Protein AF-A0A938EB64-F1 (afdb_monomer_lite)

pLDDT: mean 77.25, std 20.4, range [35.59, 96.69]

Secondary structure (DSSP, 8-state):
----------SSSSSSSSSTTSSSSS----PPBPP----S--S-EEEEEEE-TTS-EEEEEE-TTS-EEEEEEES-SSBPPP-SSSPPP--EEETBTTHHHHSS-GGGGPPP-PEEP-SSPPTTEEEEEE-TTS-EEEEE-

Radius of gyration: 26.23 Å; chains: 1; bounding box: 91×37×58 Å

Structure (mmCIF, N/CA/C/O backbone):
data_AF-A0A938EB64-F1
#
_entry.id   AF-A0A938EB64-F1
#
loop_
_atom_site.group_PDB
_atom_site.id
_atom_site.type_symbol
_atom_site.label_atom_id
_atom_site.label_alt_id
_atom_site.label_comp_id
_atom_site.label_asym_id
_atom_site.label_entity_id
_atom_site.label_seq_id
_atom_site.pdbx_PDB_ins_code
_atom_site.Cartn_x
_atom_site.Cartn_y
_atom_site.Cartn_z
_atom_site.occupancy
_atom_site.B_iso_or_equiv
_atom_site.auth_seq_id
_atom_site.auth_comp_id
_atom_site.auth_asym_id
_atom_site.auth_atom_id
_atom_site.pdbx_PDB_model_num
ATOM 1 N N . MET A 1 1 ? 79.131 -15.385 -37.134 1.00 37.12 1 MET A N 1
ATOM 2 C CA . MET A 1 1 ? 78.421 -14.096 -36.976 1.00 37.12 1 MET A CA 1
ATOM 3 C C . MET A 1 1 ? 76.930 -14.340 -37.142 1.00 37.12 1 MET A C 1
ATOM 5 O O . MET A 1 1 ? 76.511 -14.892 -38.148 1.00 37.12 1 MET A O 1
ATOM 9 N N . THR A 1 2 ? 76.170 -14.020 -36.103 1.00 35.59 2 THR A N 1
ATOM 10 C CA . THR A 1 2 ? 74.757 -14.353 -35.875 1.00 35.59 2 THR A CA 1
ATOM 11 C C . THR A 1 2 ? 73.832 -13.321 -36.530 1.00 35.59 2 THR A C 1
ATOM 13 O O . THR A 1 2 ? 74.069 -12.125 -36.375 1.00 35.59 2 THR A O 1
ATOM 16 N N . ARG A 1 3 ? 72.742 -13.742 -37.187 1.00 36.72 3 ARG A N 1
ATOM 17 C CA . ARG A 1 3 ? 71.543 -12.903 -37.381 1.00 36.72 3 ARG A CA 1
ATOM 18 C C . ARG A 1 3 ? 70.286 -13.735 -37.130 1.00 36.72 3 ARG A C 1
ATOM 20 O O . ARG A 1 3 ? 70.007 -14.689 -37.845 1.00 36.72 3 ARG A O 1
ATOM 27 N N . ILE A 1 4 ? 69.566 -13.355 -36.081 1.00 41.28 4 ILE A N 1
ATOM 28 C CA . ILE A 1 4 ? 68.239 -13.841 -35.697 1.00 41.28 4 ILE A CA 1
ATOM 29 C C . ILE A 1 4 ? 67.207 -12.984 -36.447 1.00 41.28 4 ILE A C 1
ATOM 31 O O . ILE A 1 4 ? 67.310 -11.759 -36.429 1.00 41.28 4 ILE A O 1
ATOM 35 N N . VAL A 1 5 ? 66.221 -13.611 -37.094 1.00 51.53 5 VAL A N 1
ATOM 36 C CA . VAL A 1 5 ? 65.044 -12.948 -37.691 1.00 51.53 5 VAL A CA 1
ATOM 37 C C . VAL A 1 5 ? 63.814 -13.295 -36.836 1.00 51.53 5 VAL A C 1
ATOM 39 O O . VAL A 1 5 ? 63.612 -14.482 -36.572 1.00 51.53 5 VAL A O 1
ATOM 42 N N . PRO A 1 6 ? 62.976 -12.334 -36.395 1.00 42.78 6 PRO A N 1
ATOM 43 C CA . PRO A 1 6 ? 61.771 -12.635 -35.626 1.00 42.78 6 PRO A CA 1
ATOM 44 C C . PRO A 1 6 ? 60.583 -12.973 -36.547 1.00 42.78 6 PRO A C 1
ATOM 46 O O . PRO A 1 6 ? 60.306 -12.276 -37.521 1.00 42.78 6 PRO A O 1
ATOM 49 N N . GLN A 1 7 ? 59.864 -14.050 -36.224 1.00 51.00 7 GLN A N 1
ATOM 50 C CA . GLN A 1 7 ? 58.642 -14.498 -36.902 1.00 51.00 7 GLN A CA 1
ATOM 51 C C . GLN A 1 7 ? 57.411 -13.806 -36.292 1.00 51.00 7 GLN A C 1
ATOM 53 O O . GLN A 1 7 ? 57.043 -14.068 -35.147 1.00 51.00 7 GLN A O 1
ATOM 58 N N . GLY A 1 8 ? 56.771 -12.923 -37.062 1.00 43.16 8 GLY A N 1
ATOM 59 C CA . GLY A 1 8 ? 55.549 -12.211 -36.689 1.00 43.16 8 GLY A CA 1
ATOM 60 C C . GLY A 1 8 ? 54.252 -12.961 -37.026 1.00 43.16 8 GLY A C 1
ATOM 61 O O . GLY A 1 8 ? 54.030 -13.385 -38.158 1.00 43.16 8 GLY A O 1
ATOM 62 N N . ALA A 1 9 ? 53.382 -13.056 -36.017 1.00 53.44 9 ALA A N 1
ATOM 63 C CA . ALA A 1 9 ? 51.923 -12.897 -36.075 1.00 53.44 9 ALA A CA 1
ATOM 64 C C . ALA A 1 9 ? 51.136 -13.585 -37.211 1.00 53.44 9 ALA A C 1
ATOM 66 O O . ALA A 1 9 ? 50.724 -12.928 -38.163 1.00 53.44 9 ALA A O 1
ATOM 67 N N . ARG A 1 10 ? 50.787 -14.876 -37.063 1.00 52.12 10 ARG A N 1
ATOM 68 C CA . ARG A 1 10 ? 49.726 -15.520 -37.879 1.00 52.12 10 ARG A CA 1
ATOM 69 C C . ARG A 1 10 ? 48.925 -16.606 -37.150 1.00 52.12 10 ARG A C 1
ATOM 71 O O . ARG A 1 10 ? 48.677 -17.660 -37.722 1.00 52.12 10 ARG A O 1
ATOM 78 N N . ARG A 1 11 ? 48.513 -16.412 -35.892 1.00 52.44 11 ARG A N 1
ATOM 79 C CA . ARG A 1 11 ? 47.624 -17.377 -35.204 1.00 52.44 11 ARG A CA 1
ATOM 80 C C . ARG A 1 11 ? 46.706 -16.707 -34.176 1.00 52.44 11 ARG A C 1
ATOM 82 O O . ARG A 1 11 ? 46.920 -16.883 -32.992 1.00 52.44 11 ARG A O 1
ATOM 89 N N . CYS A 1 12 ? 45.694 -15.950 -34.611 1.00 50.62 12 CYS A N 1
ATOM 90 C CA . CYS A 1 12 ? 44.602 -15.535 -33.703 1.00 50.62 12 CYS A CA 1
ATOM 91 C C . CYS A 1 12 ? 43.220 -15.324 -34.352 1.00 50.62 12 CYS A C 1
ATOM 93 O O . CYS A 1 12 ? 42.278 -14.992 -33.649 1.00 50.62 12 CYS A O 1
ATOM 95 N N . VAL A 1 13 ? 43.042 -15.519 -35.665 1.00 51.72 13 VAL A N 1
ATOM 96 C CA . VAL A 1 13 ? 41.806 -15.051 -36.341 1.00 51.72 13 VAL A CA 1
ATOM 97 C C . VAL A 1 13 ? 40.755 -16.152 -36.561 1.00 51.72 13 VAL A C 1
ATOM 99 O O . VAL A 1 13 ? 39.624 -15.866 -36.932 1.00 51.72 13 VAL A O 1
ATOM 102 N N . ARG A 1 14 ? 41.068 -17.430 -36.311 1.00 49.59 14 ARG A N 1
ATOM 103 C CA . ARG A 1 14 ? 40.213 -18.544 -36.778 1.00 49.59 14 ARG A CA 1
ATOM 104 C C . ARG A 1 14 ? 39.354 -19.225 -35.703 1.00 49.59 14 ARG A C 1
ATOM 106 O O . ARG A 1 14 ? 38.541 -20.069 -36.049 1.00 49.59 14 ARG A O 1
ATOM 113 N N . GLY A 1 15 ? 39.508 -18.850 -34.430 1.00 39.12 15 GLY A N 1
ATOM 114 C CA . GLY A 1 15 ? 38.747 -19.420 -33.303 1.00 39.12 15 GLY A CA 1
ATOM 115 C C . GLY A 1 15 ? 37.579 -18.563 -32.798 1.00 39.12 15 GLY A C 1
ATOM 116 O O . GLY A 1 15 ? 36.880 -18.978 -31.884 1.00 39.12 15 GLY A O 1
ATOM 117 N N . MET A 1 16 ? 37.364 -17.371 -33.364 1.00 48.38 16 MET A N 1
ATOM 118 C CA . MET A 1 16 ? 36.506 -16.330 -32.772 1.00 48.38 16 MET A CA 1
ATOM 119 C C . MET A 1 16 ? 35.167 -16.122 -33.502 1.00 48.38 16 MET A C 1
ATOM 121 O O . MET A 1 16 ? 34.490 -15.130 -33.267 1.00 48.38 16 MET A O 1
ATOM 125 N N . VAL A 1 17 ? 34.772 -17.021 -34.409 1.00 49.41 17 VAL A N 1
ATOM 126 C CA . VAL A 1 17 ? 33.541 -16.832 -35.209 1.00 49.41 17 VAL A CA 1
ATOM 127 C C . VAL A 1 17 ? 32.399 -17.753 -34.765 1.00 49.41 17 VAL A C 1
ATOM 129 O O . VAL A 1 17 ? 31.238 -17.382 -34.888 1.00 49.41 17 VAL A O 1
ATOM 132 N N . THR A 1 18 ? 32.679 -18.909 -34.160 1.00 44.06 18 THR A N 1
ATOM 133 C CA . THR A 1 18 ? 31.629 -19.914 -33.899 1.00 44.06 18 THR A CA 1
ATOM 134 C C . THR A 1 18 ? 30.920 -19.782 -32.546 1.00 44.06 18 THR A C 1
ATOM 136 O O . THR A 1 18 ? 29.843 -20.340 -32.377 1.00 44.06 18 THR A O 1
ATOM 139 N N . VAL A 1 19 ? 31.459 -19.025 -31.584 1.00 49.47 19 VAL A N 1
ATOM 140 C CA . VAL A 1 19 ? 30.835 -18.860 -30.248 1.00 49.47 19 VAL A CA 1
ATOM 141 C C . VAL A 1 19 ? 29.806 -17.714 -30.218 1.00 49.47 19 VAL A C 1
ATOM 143 O O . VAL A 1 19 ? 28.967 -17.648 -29.325 1.00 49.47 19 VAL A O 1
ATOM 146 N N . ALA A 1 20 ? 29.799 -16.834 -31.224 1.00 46.41 20 ALA A N 1
ATOM 147 C CA . ALA A 1 20 ? 28.982 -15.619 -31.215 1.00 46.41 20 ALA A CA 1
ATOM 148 C C . ALA A 1 20 ? 27.497 -15.823 -31.592 1.00 46.41 20 ALA A C 1
ATOM 150 O O . ALA A 1 20 ? 26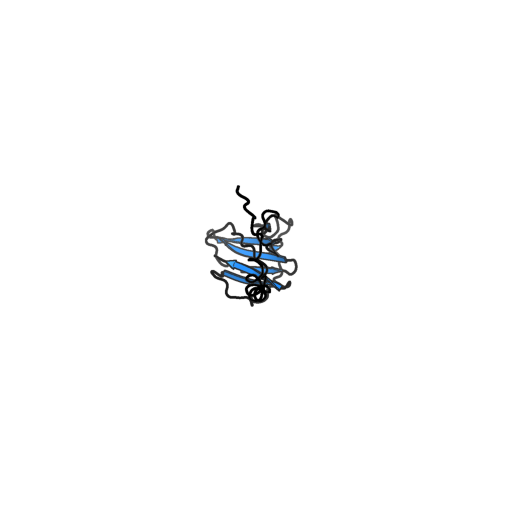.683 -14.945 -31.323 1.00 46.41 20 ALA A O 1
ATOM 151 N N . MET A 1 21 ? 27.110 -16.957 -32.189 1.00 42.00 21 MET A N 1
ATOM 152 C CA . MET A 1 21 ? 25.736 -17.143 -32.695 1.00 42.00 21 MET A CA 1
ATOM 153 C C . MET A 1 21 ? 24.727 -17.686 -31.673 1.00 42.00 21 MET A C 1
ATOM 155 O O . MET A 1 21 ? 23.528 -17.590 -31.915 1.00 42.00 21 MET A O 1
ATOM 159 N N . MET A 1 22 ? 25.159 -18.210 -30.522 1.00 42.44 22 MET A N 1
ATOM 160 C CA . MET A 1 22 ? 24.244 -18.863 -29.567 1.00 42.44 22 MET A CA 1
ATOM 161 C C . MET A 1 22 ? 23.795 -17.965 -28.399 1.00 42.44 22 MET A C 1
ATOM 163 O O . MET A 1 22 ? 23.089 -18.423 -27.507 1.00 42.44 22 MET A O 1
ATOM 167 N N . ALA A 1 23 ? 24.168 -16.681 -28.400 1.00 48.31 23 ALA A N 1
ATOM 168 C CA . ALA A 1 23 ? 23.891 -15.755 -27.295 1.00 48.31 23 ALA A CA 1
ATOM 169 C C . ALA A 1 23 ? 22.700 -14.797 -27.527 1.00 48.31 23 ALA A C 1
ATOM 171 O O . ALA A 1 23 ? 22.374 -14.008 -26.645 1.00 48.31 23 ALA A O 1
ATOM 172 N N . VAL A 1 24 ? 22.031 -14.837 -28.687 1.00 50.88 24 VAL A N 1
ATOM 173 C CA . VAL A 1 24 ? 21.076 -13.776 -29.088 1.00 50.88 24 VAL A CA 1
ATOM 174 C C . VAL A 1 24 ? 19.615 -14.050 -28.673 1.00 50.88 24 VAL A C 1
ATOM 176 O O . VAL A 1 24 ? 18.785 -13.149 -28.727 1.00 50.88 24 VAL A O 1
ATOM 179 N N . ALA A 1 25 ? 19.264 -15.245 -28.189 1.00 48.41 25 ALA A N 1
ATOM 180 C CA . ALA A 1 25 ? 17.849 -15.624 -28.029 1.00 48.41 25 ALA A CA 1
ATOM 181 C C . ALA A 1 25 ? 17.206 -15.376 -26.641 1.00 48.41 25 ALA A C 1
ATOM 183 O O . ALA A 1 25 ? 16.009 -15.601 -26.497 1.00 48.41 25 ALA A O 1
ATOM 184 N N . PHE A 1 26 ? 17.934 -14.902 -25.620 1.00 49.62 26 PHE A N 1
ATOM 185 C CA . PHE A 1 26 ? 17.416 -14.842 -24.231 1.00 49.62 26 PHE A CA 1
ATOM 186 C C . PHE A 1 26 ? 17.065 -13.437 -23.693 1.00 49.62 26 PHE A C 1
ATOM 188 O O . PHE A 1 26 ? 16.783 -13.282 -22.507 1.00 49.62 26 PHE A O 1
ATOM 195 N N . GLY A 1 27 ? 17.070 -12.395 -24.529 1.00 47.09 27 GLY A N 1
ATOM 196 C CA . GLY A 1 27 ? 17.059 -11.002 -24.052 1.00 47.09 27 GLY A CA 1
ATOM 197 C C . GLY A 1 27 ? 15.703 -10.320 -23.809 1.00 47.09 27 GLY A C 1
ATOM 198 O O . GLY A 1 27 ? 15.702 -9.174 -23.368 1.00 47.09 27 GLY A O 1
ATOM 199 N N . ALA A 1 28 ? 14.556 -10.940 -24.101 1.00 49.34 28 ALA A N 1
ATOM 200 C CA . ALA A 1 28 ? 13.307 -10.184 -24.285 1.00 49.34 28 ALA A CA 1
ATOM 201 C C . ALA A 1 28 ? 12.187 -10.476 -23.271 1.00 49.34 28 ALA A C 1
ATOM 203 O O . ALA A 1 28 ? 11.028 -10.534 -23.655 1.00 49.34 28 ALA A O 1
ATOM 204 N N . PHE A 1 29 ? 12.494 -10.599 -21.978 1.00 44.44 29 PHE A N 1
ATOM 205 C CA . PHE A 1 29 ? 11.488 -10.408 -20.919 1.00 44.44 29 PHE A CA 1
ATOM 206 C C . PHE A 1 29 ? 12.109 -9.680 -19.723 1.00 44.44 29 PHE A C 1
ATOM 208 O O . PHE A 1 29 ? 12.291 -10.239 -18.644 1.00 44.44 29 PHE A O 1
ATOM 215 N N . ALA A 1 30 ? 12.445 -8.402 -19.912 1.00 48.56 30 ALA A N 1
ATOM 216 C CA . ALA A 1 30 ? 12.707 -7.495 -18.799 1.00 48.56 30 ALA A CA 1
ATOM 217 C C . ALA A 1 30 ? 11.382 -7.222 -18.065 1.00 48.56 30 ALA A C 1
ATOM 219 O O . ALA A 1 30 ? 10.689 -6.241 -18.336 1.00 48.56 30 ALA A O 1
ATOM 220 N N . GLY A 1 31 ? 10.993 -8.126 -17.162 1.00 52.66 31 GLY A N 1
ATOM 221 C CA . GLY A 1 31 ? 9.938 -7.847 -16.196 1.00 52.66 31 GLY A CA 1
ATOM 222 C C . GLY A 1 31 ? 10.313 -6.585 -15.424 1.00 52.66 31 GLY A C 1
ATOM 223 O O . GLY A 1 31 ? 11.446 -6.461 -14.956 1.00 52.66 31 GLY A O 1
ATOM 224 N N . LYS A 1 32 ? 9.393 -5.617 -15.327 1.00 46.41 32 LYS A N 1
ATOM 225 C CA . LYS A 1 32 ? 9.610 -4.428 -14.498 1.00 46.41 32 LYS A CA 1
ATOM 226 C C . LYS A 1 32 ? 9.952 -4.908 -13.089 1.00 46.41 32 LYS A C 1
ATOM 228 O O . LYS A 1 32 ? 9.132 -5.585 -12.471 1.00 46.41 32 LYS A O 1
ATOM 233 N N . ALA A 1 33 ? 11.155 -4.606 -12.601 1.00 48.88 33 ALA A N 1
ATOM 234 C CA . ALA A 1 33 ? 11.514 -4.956 -11.238 1.00 48.88 33 ALA A CA 1
ATOM 235 C C . ALA A 1 33 ? 10.506 -4.273 -10.298 1.00 48.88 33 ALA A C 1
ATOM 237 O O . ALA A 1 33 ? 10.201 -3.085 -10.442 1.00 48.88 33 ALA A O 1
ATOM 238 N N . ALA A 1 34 ? 9.927 -5.047 -9.385 1.00 56.62 34 ALA A N 1
ATOM 239 C CA . ALA A 1 34 ? 9.123 -4.526 -8.292 1.00 56.62 34 ALA A CA 1
ATOM 240 C C . ALA A 1 34 ? 10.075 -4.142 -7.154 1.00 56.62 34 ALA A C 1
ATOM 242 O O . ALA A 1 34 ? 11.049 -4.847 -6.888 1.00 56.62 34 ALA A O 1
ATOM 243 N N . THR A 1 35 ? 9.835 -3.006 -6.504 1.00 59.53 35 THR A N 1
ATOM 244 C CA . THR A 1 35 ? 10.573 -2.639 -5.292 1.00 59.53 35 THR A CA 1
ATOM 245 C C . THR A 1 35 ? 9.782 -3.184 -4.112 1.00 59.53 35 THR A C 1
ATOM 247 O O . THR A 1 35 ? 8.565 -3.029 -4.073 1.00 59.53 35 THR A O 1
ATOM 250 N N . SER A 1 36 ? 10.454 -3.853 -3.181 1.00 63.00 36 SER A N 1
ATOM 251 C CA . SER A 1 36 ? 9.845 -4.351 -1.947 1.00 63.00 36 SER A CA 1
ATOM 252 C C . SER A 1 36 ? 10.318 -3.467 -0.800 1.00 63.00 36 SER A C 1
ATOM 254 O O . SER A 1 36 ? 11.521 -3.282 -0.617 1.00 63.00 36 SER A O 1
ATOM 256 N N . GLN A 1 37 ? 9.385 -2.903 -0.032 1.00 72.31 37 GLN A N 1
ATOM 257 C CA . GLN A 1 37 ? 9.698 -2.087 1.141 1.00 72.31 37 GLN A CA 1
ATOM 258 C C . GLN A 1 37 ? 8.895 -2.592 2.342 1.00 72.31 37 GLN A C 1
ATOM 260 O O . GLN A 1 37 ? 7.675 -2.728 2.226 1.00 72.31 37 GLN A O 1
ATOM 265 N N . PRO A 1 38 ? 9.542 -2.850 3.492 1.00 75.50 38 PRO A N 1
ATOM 266 C CA . PRO A 1 38 ? 8.839 -3.325 4.672 1.00 75.50 38 PRO A CA 1
ATOM 267 C C . PRO A 1 38 ? 7.908 -2.242 5.227 1.00 75.50 38 PRO A C 1
ATOM 269 O O . PRO A 1 38 ? 8.265 -1.061 5.302 1.00 75.50 38 PRO A O 1
ATOM 272 N N . LEU A 1 39 ? 6.718 -2.659 5.661 1.00 76.38 39 LEU A N 1
ATOM 273 C CA . LEU A 1 39 ? 5.854 -1.842 6.508 1.00 76.38 39 LEU A CA 1
ATOM 274 C C . LEU A 1 39 ? 6.323 -1.986 7.959 1.00 76.38 39 LEU A C 1
ATOM 276 O O . LEU A 1 39 ? 6.616 -3.083 8.419 1.00 76.38 39 LEU A O 1
ATOM 280 N N . GLY A 1 40 ? 6.404 -0.879 8.700 1.00 76.00 40 GLY A N 1
ATOM 281 C CA . GLY A 1 40 ? 7.036 -0.848 10.028 1.00 76.00 40 GLY A CA 1
ATOM 282 C C . GLY A 1 40 ? 6.271 -1.555 11.158 1.00 76.00 40 GLY A C 1
ATOM 283 O O . GLY A 1 40 ? 6.649 -1.418 12.318 1.00 76.00 40 GLY A O 1
ATOM 284 N N . ASN A 1 41 ? 5.175 -2.260 10.868 1.00 76.12 41 ASN A N 1
ATOM 285 C CA . ASN A 1 41 ? 4.399 -3.009 11.854 1.00 76.12 41 AS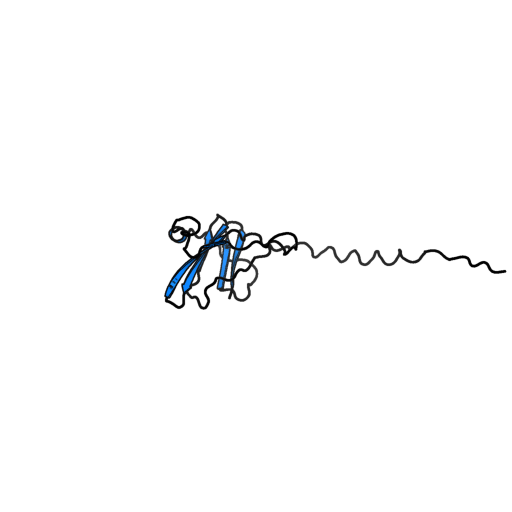N A CA 1
ATOM 286 C C . ASN A 1 41 ? 4.470 -4.507 11.542 1.00 76.12 41 ASN A C 1
ATOM 288 O O . ASN A 1 41 ? 4.119 -4.918 10.441 1.00 76.12 41 ASN A O 1
ATOM 292 N N . LEU A 1 42 ? 4.877 -5.292 12.537 1.00 74.06 42 LEU A N 1
ATOM 293 C C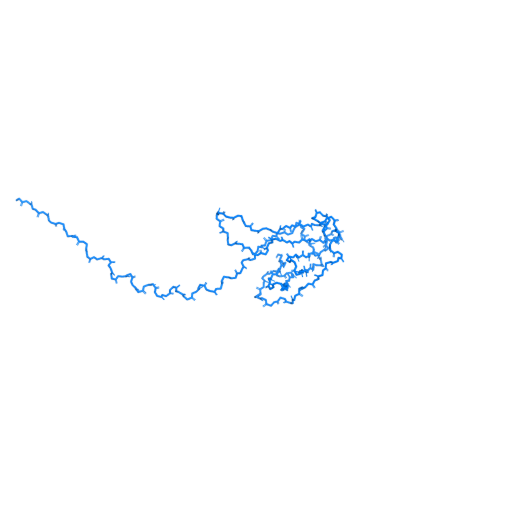A . LEU A 1 42 ? 4.892 -6.755 12.498 1.00 74.06 42 LEU A CA 1
ATOM 294 C C . LEU A 1 42 ? 3.588 -7.317 13.095 1.00 74.06 42 LEU A C 1
ATOM 296 O O . LEU A 1 42 ? 2.876 -6.597 13.802 1.00 74.06 42 LEU A O 1
ATOM 300 N N . ASP A 1 43 ? 3.283 -8.585 12.808 1.00 77.81 43 ASP A N 1
ATOM 301 C CA . ASP A 1 43 ? 2.143 -9.342 13.360 1.00 77.81 43 ASP A CA 1
ATOM 302 C C . ASP A 1 43 ? 0.772 -8.666 13.186 1.00 77.81 43 ASP A C 1
ATOM 304 O O . ASP A 1 43 ? -0.000 -8.481 14.134 1.00 77.81 43 ASP A O 1
ATOM 308 N N . VAL A 1 44 ? 0.464 -8.267 11.954 1.00 87.56 44 VAL A N 1
ATOM 309 C CA . VAL A 1 44 ? -0.787 -7.584 11.602 1.00 87.56 44 VAL A CA 1
ATOM 310 C C . VAL A 1 44 ? -1.843 -8.560 11.074 1.00 87.56 44 VAL A C 1
ATOM 312 O O . VAL A 1 44 ? -1.520 -9.625 10.554 1.00 87.56 44 VAL A O 1
ATOM 315 N N . ARG A 1 45 ? -3.124 -8.199 11.204 1.00 91.00 45 ARG A N 1
ATOM 316 C CA . ARG A 1 45 ? -4.279 -8.994 10.743 1.00 91.00 45 ARG A CA 1
ATOM 317 C C . ARG A 1 45 ? -5.193 -8.175 9.832 1.00 91.00 45 ARG A C 1
ATOM 319 O O . ARG A 1 45 ? -5.011 -6.965 9.702 1.00 91.00 45 ARG A O 1
ATOM 326 N N . ASP A 1 46 ? -6.170 -8.831 9.206 1.00 92.56 46 ASP A N 1
ATOM 327 C CA . ASP A 1 46 ? -7.183 -8.207 8.338 1.00 92.56 46 ASP A CA 1
ATOM 328 C C . ASP A 1 46 ? -6.567 -7.311 7.251 1.00 92.56 46 ASP A C 1
ATOM 330 O O . ASP A 1 46 ? -7.009 -6.177 7.019 1.00 92.56 46 ASP A O 1
ATOM 334 N N . VAL A 1 47 ? -5.471 -7.791 6.659 1.00 94.38 47 VAL A N 1
ATOM 335 C CA . VAL A 1 47 ? -4.688 -7.043 5.678 1.00 94.38 47 VAL A CA 1
ATOM 336 C C . VAL A 1 47 ? -5.470 -6.957 4.373 1.00 94.38 47 VAL A C 1
ATOM 338 O O . VAL A 1 47 ? -5.897 -7.970 3.827 1.00 94.38 47 VAL A O 1
ATOM 341 N N . THR A 1 48 ? -5.634 -5.745 3.853 1.00 95.38 48 THR A N 1
ATOM 342 C CA . THR A 1 48 ? -6.269 -5.494 2.558 1.00 95.38 48 THR A CA 1
ATOM 343 C C . THR A 1 48 ? -5.406 -4.569 1.718 1.00 95.38 48 THR A C 1
ATOM 345 O O . THR A 1 48 ? -4.837 -3.607 2.240 1.00 95.38 48 THR A O 1
ATOM 348 N N . L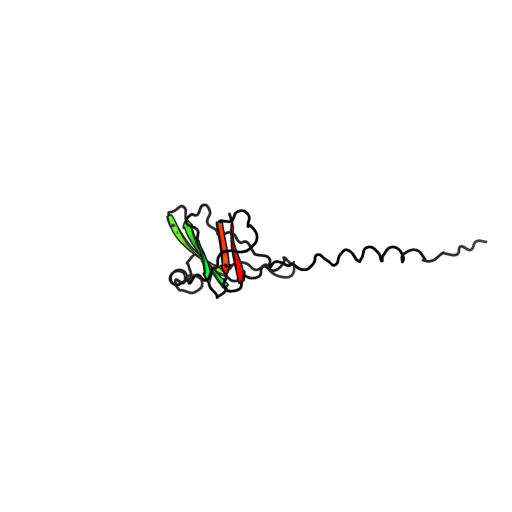EU A 1 49 ? -5.368 -4.831 0.413 1.00 96.19 49 LEU A N 1
ATOM 349 C CA . LEU A 1 49 ? -4.694 -4.009 -0.586 1.00 96.19 49 LEU A CA 1
ATOM 350 C C . LEU A 1 49 ? -5.731 -3.447 -1.562 1.00 96.19 49 LEU A C 1
ATOM 352 O O . LEU A 1 49 ? -6.495 -4.201 -2.162 1.00 96.19 49 LEU A O 1
ATOM 356 N N . ALA A 1 50 ? -5.732 -2.129 -1.728 1.00 96.56 50 ALA A N 1
ATOM 357 C CA . ALA A 1 50 ? -6.479 -1.435 -2.768 1.00 96.56 50 ALA A CA 1
ATOM 358 C C . ALA A 1 50 ? -5.528 -0.527 -3.545 1.00 96.56 50 ALA A C 1
ATOM 360 O O . ALA A 1 50 ? -4.646 0.085 -2.949 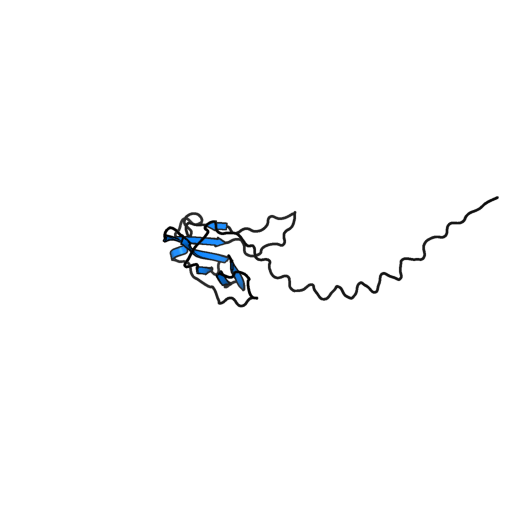1.00 96.56 50 ALA A O 1
ATOM 361 N N . VAL A 1 51 ? -5.713 -0.409 -4.856 1.00 95.44 51 VAL A N 1
ATOM 362 C CA . VAL A 1 51 ? -4.891 0.457 -5.715 1.00 95.44 51 VAL A CA 1
ATOM 363 C C . VAL A 1 51 ? -5.812 1.279 -6.597 1.00 95.44 51 VAL A C 1
ATOM 365 O O . VAL A 1 51 ? -6.755 0.735 -7.169 1.00 95.44 51 VAL A O 1
ATOM 368 N N . ASP A 1 52 ? -5.579 2.584 -6.675 1.00 93.06 52 ASP A N 1
ATOM 369 C CA . ASP A 1 52 ? -6.361 3.483 -7.521 1.00 93.06 52 ASP A CA 1
ATOM 370 C C . ASP A 1 52 ? -5.701 3.702 -8.894 1.00 93.06 52 ASP A C 1
ATOM 372 O O . ASP A 1 52 ? -4.589 3.251 -9.166 1.00 93.06 52 ASP A O 1
ATOM 376 N N . GLY A 1 53 ? -6.396 4.407 -9.789 1.00 88.81 53 GLY A N 1
ATOM 377 C CA . GLY A 1 53 ? -5.872 4.735 -11.120 1.00 88.81 53 GLY A CA 1
ATOM 378 C C . GLY A 1 53 ? -4.794 5.827 -11.139 1.00 88.81 53 GLY A C 1
ATOM 379 O O . GLY A 1 53 ? -4.301 6.156 -12.210 1.00 88.81 53 GLY A O 1
ATOM 380 N N . SER A 1 54 ? -4.440 6.413 -9.990 1.00 87.75 54 SER A N 1
ATOM 381 C CA . SER A 1 54 ? -3.417 7.464 -9.878 1.00 87.75 54 SER A CA 1
ATOM 382 C C . SER A 1 54 ? -2.031 6.924 -9.512 1.00 87.75 54 SER A C 1
ATOM 384 O O . SER A 1 54 ? -1.089 7.700 -9.354 1.00 87.75 54 SER A O 1
ATOM 386 N N . GLY A 1 55 ? -1.898 5.602 -9.370 1.00 88.38 55 GLY A N 1
ATOM 387 C CA . GLY A 1 55 ? -0.652 4.957 -8.960 1.00 88.38 55 GLY A CA 1
ATOM 388 C C . GLY A 1 55 ? -0.415 4.990 -7.448 1.00 88.38 55 GLY A C 1
ATOM 389 O O . GLY A 1 55 ? 0.730 4.951 -6.990 1.00 88.38 55 GLY A O 1
ATOM 390 N N . MET A 1 56 ? -1.493 5.081 -6.665 1.00 92.94 56 MET A N 1
ATOM 391 C CA . MET A 1 56 ? -1.454 5.016 -5.211 1.00 92.94 56 MET A CA 1
ATOM 392 C C . MET A 1 56 ? -2.090 3.722 -4.725 1.00 92.94 56 MET A C 1
ATOM 394 O O . MET A 1 56 ? -3.136 3.308 -5.217 1.00 92.94 56 MET A O 1
ATOM 398 N N . ALA A 1 57 ? -1.482 3.119 -3.713 1.00 95.19 57 ALA A N 1
ATOM 399 C CA . ALA A 1 57 ? -2.027 1.991 -2.986 1.00 95.19 57 ALA A CA 1
ATOM 400 C C . ALA A 1 57 ? -2.460 2.413 -1.581 1.00 95.19 57 ALA A C 1
ATOM 402 O O . ALA A 1 57 ? -1.790 3.204 -0.916 1.00 95.19 57 ALA A O 1
ATOM 403 N N . LEU A 1 58 ? -3.565 1.845 -1.118 1.00 96.56 58 LEU A N 1
ATOM 404 C CA . LEU A 1 58 ? -4.010 1.861 0.263 1.00 96.56 58 LEU A CA 1
ATOM 405 C C . LEU A 1 58 ? -3.844 0.453 0.835 1.00 96.56 58 LEU A C 1
ATOM 407 O O . LEU A 1 58 ? -4.484 -0.497 0.383 1.00 96.56 58 LEU A O 1
ATOM 411 N N . VAL A 1 59 ? -3.002 0.345 1.857 1.00 96.25 59 VAL A N 1
ATOM 412 C CA . VAL A 1 59 ? -2.850 -0.861 2.664 1.00 96.25 59 VAL A CA 1
ATOM 413 C C . VAL A 1 59 ? -3.539 -0.632 3.997 1.00 96.25 59 VAL A C 1
ATOM 415 O O . VAL A 1 59 ? -3.156 0.261 4.756 1.00 96.25 59 VAL A O 1
ATOM 418 N N . SER A 1 60 ? -4.539 -1.448 4.302 1.00 96.25 60 SER A N 1
ATOM 419 C CA . SER A 1 60 ? -5.245 -1.377 5.579 1.00 96.25 60 SER A CA 1
ATOM 420 C C . SER A 1 60 ? -5.028 -2.657 6.365 1.00 96.25 60 SER A C 1
ATOM 422 O O . SER A 1 60 ? -5.130 -3.745 5.812 1.00 96.25 60 SER A O 1
ATOM 424 N N . TYR A 1 61 ? -4.726 -2.532 7.652 1.00 95.12 61 TYR A N 1
ATOM 425 C CA . TYR A 1 61 ? -4.477 -3.675 8.529 1.00 95.12 61 TYR A CA 1
ATOM 426 C C . TYR A 1 61 ? -4.820 -3.344 9.977 1.00 95.12 61 TYR A C 1
ATOM 428 O O . TYR A 1 61 ? -4.881 -2.179 10.374 1.00 95.12 61 TYR A O 1
ATOM 436 N N . THR A 1 62 ? -5.036 -4.377 10.777 1.00 94.88 62 THR A N 1
ATOM 437 C CA . THR A 1 62 ? -5.271 -4.289 12.217 1.00 94.88 62 THR A CA 1
ATOM 438 C C . THR A 1 62 ? -3.976 -4.656 12.933 1.00 94.88 62 THR A C 1
ATOM 440 O O . THR A 1 62 ? -3.395 -5.713 12.686 1.00 94.88 62 THR A O 1
ATOM 443 N N . ARG A 1 63 ? -3.477 -3.760 13.787 1.00 93.25 63 ARG A N 1
ATOM 444 C CA . ARG A 1 63 ? -2.280 -4.006 14.601 1.00 93.25 63 ARG A CA 1
ATOM 445 C C . ARG A 1 63 ? -2.590 -4.942 15.767 1.00 93.25 63 ARG A C 1
ATOM 447 O O . ARG A 1 63 ? -3.744 -5.120 16.143 1.00 93.25 63 ARG A O 1
ATOM 454 N N . ARG A 1 64 ? -1.538 -5.474 16.397 1.00 90.69 64 ARG A N 1
ATOM 455 C CA . ARG A 1 64 ? -1.643 -6.308 17.606 1.00 90.69 64 ARG A CA 1
ATOM 456 C C . ARG A 1 64 ? -2.401 -5.630 18.757 1.00 90.69 64 ARG A C 1
ATOM 458 O O . ARG A 1 64 ? -3.065 -6.311 19.524 1.00 90.69 64 ARG A O 1
ATOM 465 N N . ASP A 1 65 ? -2.323 -4.303 18.857 1.00 91.25 65 ASP A N 1
ATOM 466 C CA . ASP A 1 65 ? -3.056 -3.488 19.838 1.00 91.25 65 ASP A CA 1
ATOM 467 C C . ASP A 1 65 ? -4.545 -3.272 19.479 1.00 91.25 65 ASP A C 1
ATOM 469 O O . ASP A 1 65 ? -5.237 -2.508 20.146 1.00 91.25 65 ASP A O 1
ATOM 473 N N . GLY A 1 66 ? -5.038 -3.911 18.412 1.00 92.50 66 GLY A N 1
ATOM 474 C CA . GLY A 1 66 ? -6.408 -3.788 17.912 1.00 92.50 66 GLY A CA 1
ATOM 475 C C . GLY A 1 66 ? -6.659 -2.538 17.066 1.00 92.50 66 GLY A C 1
ATOM 476 O O . GLY A 1 66 ? -7.747 -2.379 16.515 1.00 92.50 66 GLY A O 1
ATOM 477 N N . GLN A 1 67 ? -5.680 -1.642 16.913 1.00 92.12 67 GLN A N 1
ATOM 478 C CA . GLN A 1 67 ? -5.890 -0.400 16.176 1.00 92.12 67 GLN A CA 1
ATOM 479 C C . GLN A 1 67 ? -5.764 -0.614 14.666 1.00 92.12 67 GLN A C 1
ATOM 481 O O . GLN A 1 67 ? -4.752 -1.123 14.169 1.00 92.12 67 GLN A O 1
ATOM 486 N N . ARG A 1 68 ? -6.768 -0.145 13.918 1.00 93.69 68 ARG A N 1
ATOM 487 C CA . ARG A 1 68 ? -6.738 -0.120 12.452 1.00 93.69 68 ARG A CA 1
ATOM 488 C C . ARG A 1 68 ? -5.728 0.920 11.961 1.00 93.69 68 ARG A C 1
ATOM 490 O O . ARG A 1 68 ? -5.733 2.068 12.405 1.00 93.69 68 ARG A O 1
ATOM 497 N N . ARG A 1 69 ? -4.889 0.535 11.004 1.00 94.88 69 ARG A N 1
ATOM 498 C CA . ARG A 1 69 ? -4.009 1.426 10.245 1.00 94.88 69 ARG A CA 1
ATOM 499 C C . ARG A 1 69 ? -4.469 1.480 8.794 1.00 94.88 69 ARG A C 1
ATOM 501 O O . ARG A 1 69 ? -4.895 0.472 8.243 1.00 94.88 69 ARG A O 1
ATOM 508 N N . ASN A 1 70 ? -4.330 2.655 8.191 1.00 96.69 70 ASN A N 1
ATOM 509 C CA . ASN A 1 70 ? -4.507 2.898 6.766 1.00 96.69 70 ASN A CA 1
ATOM 510 C C . ASN A 1 70 ? -3.231 3.570 6.256 1.00 96.69 70 ASN A C 1
ATOM 512 O O . ASN A 1 70 ? -2.942 4.705 6.631 1.00 96.69 70 ASN A O 1
ATOM 516 N N . VAL A 1 71 ? -2.448 2.858 5.457 1.00 96.19 71 VAL A N 1
ATOM 517 C CA . VAL A 1 71 ? -1.169 3.327 4.928 1.00 96.19 71 VAL A CA 1
ATOM 518 C C . VAL A 1 71 ? -1.332 3.603 3.447 1.00 96.19 71 VAL A C 1
ATOM 520 O O . VAL A 1 71 ? -1.679 2.703 2.689 1.00 96.19 71 VAL A O 1
ATOM 523 N N . LEU A 1 72 ? -1.074 4.838 3.031 1.00 95.94 72 LEU A N 1
ATOM 524 C CA . LEU A 1 72 ? -0.952 5.148 1.611 1.00 95.94 72 LEU A CA 1
ATOM 525 C C . LEU A 1 72 ? 0.483 4.904 1.159 1.00 95.94 72 LEU A C 1
ATOM 527 O O . LEU A 1 72 ? 1.413 5.315 1.853 1.00 95.94 72 LEU A O 1
ATOM 531 N N . ALA A 1 73 ? 0.647 4.284 -0.004 1.00 93.31 73 ALA A N 1
ATOM 532 C CA . ALA A 1 73 ? 1.925 4.038 -0.654 1.00 93.31 73 ALA A CA 1
ATOM 533 C C . ALA A 1 73 ? 1.878 4.507 -2.114 1.00 93.31 73 ALA A C 1
ATOM 535 O O . ALA A 1 73 ? 0.909 4.232 -2.813 1.00 93.31 73 ALA A O 1
ATOM 536 N N . TRP A 1 74 ? 2.892 5.234 -2.584 1.00 91.38 74 TRP A N 1
ATOM 537 C CA . TRP A 1 74 ? 2.986 5.692 -3.981 1.00 91.38 74 TRP A CA 1
ATOM 538 C C . TRP A 1 74 ? 4.448 5.960 -4.387 1.00 91.38 74 TRP A C 1
ATOM 540 O O . TRP A 1 74 ? 5.363 5.762 -3.582 1.00 91.38 74 TRP A O 1
ATOM 550 N N . ASP A 1 75 ? 4.662 6.400 -5.633 1.00 84.56 75 ASP A N 1
ATOM 551 C CA . ASP A 1 75 ? 5.962 6.766 -6.239 1.00 84.56 75 ASP A CA 1
ATOM 552 C C . ASP A 1 75 ? 6.979 5.620 -6.424 1.00 84.56 75 ASP A C 1
ATOM 554 O O . ASP A 1 75 ? 8.132 5.867 -6.776 1.00 84.56 75 ASP A O 1
ATOM 558 N N . ALA A 1 76 ? 6.576 4.359 -6.246 1.00 71.06 76 ALA A N 1
ATOM 559 C CA . ALA A 1 76 ? 7.467 3.203 -6.435 1.00 71.06 76 ALA A CA 1
ATOM 560 C C . ALA A 1 76 ? 7.103 2.309 -7.628 1.00 71.06 76 ALA A C 1
ATOM 562 O O . ALA A 1 76 ? 7.670 1.230 -7.812 1.00 71.06 76 ALA A O 1
ATOM 563 N N . ILE A 1 77 ? 6.196 2.782 -8.481 1.00 63.47 77 ILE A N 1
ATOM 564 C CA . ILE A 1 77 ? 5.963 2.180 -9.789 1.00 63.47 77 ILE A CA 1
ATOM 565 C C . ILE A 1 77 ? 7.235 2.398 -10.620 1.00 63.47 77 ILE A C 1
ATOM 567 O O . ILE A 1 77 ? 7.689 3.533 -10.763 1.00 63.47 77 ILE A O 1
ATOM 571 N N . ASN A 1 78 ? 7.787 1.317 -11.183 1.00 54.78 78 ASN A N 1
ATOM 572 C CA . ASN A 1 78 ? 9.052 1.256 -11.937 1.00 54.78 78 ASN A CA 1
ATOM 573 C C . ASN A 1 78 ? 10.323 1.164 -11.067 1.00 54.78 78 ASN A C 1
ATOM 575 O O . ASN A 1 78 ? 11.200 2.029 -11.171 1.00 54.78 78 ASN A O 1
ATOM 579 N N . ALA A 1 79 ? 10.478 0.099 -10.261 1.00 51.81 79 ALA A N 1
ATOM 580 C CA . ALA A 1 79 ? 11.790 -0.183 -9.677 1.00 51.81 79 ALA A CA 1
ATOM 581 C C . ALA A 1 79 ? 12.835 -0.278 -10.785 1.00 51.81 79 ALA A C 1
ATOM 583 O O . ALA A 1 79 ? 12.755 -1.113 -11.685 1.00 51.81 79 ALA A O 1
ATOM 584 N N . ARG A 1 80 ? 13.783 0.657 -10.763 1.00 53.62 80 ARG A N 1
ATOM 585 C CA . ARG A 1 80 ? 14.898 0.671 -11.703 1.00 53.62 80 ARG A CA 1
ATOM 586 C C . ARG A 1 80 ? 15.858 -0.439 -11.291 1.00 53.62 80 ARG A C 1
ATOM 588 O O . ARG A 1 80 ? 16.047 -0.672 -10.094 1.00 53.62 80 ARG A O 1
ATOM 595 N N . GLN A 1 81 ? 16.476 -1.094 -12.274 1.00 46.12 81 GLN A N 1
ATOM 596 C CA . GLN A 1 81 ? 17.610 -1.981 -12.026 1.00 46.12 81 GLN A CA 1
ATOM 597 C C . GLN A 1 81 ? 18.626 -1.220 -11.167 1.00 46.12 81 GLN A C 1
ATOM 599 O O . GLN A 1 81 ? 18.923 -0.060 -11.463 1.00 46.12 81 GLN A O 1
ATOM 604 N N . ARG A 1 82 ? 19.125 -1.841 -10.091 1.00 50.88 82 ARG A N 1
ATOM 605 C CA . ARG A 1 82 ? 20.128 -1.214 -9.222 1.00 50.88 82 ARG A CA 1
ATOM 606 C C . ARG A 1 82 ? 21.316 -0.774 -10.087 1.00 50.88 82 ARG A C 1
ATOM 608 O O . ARG A 1 82 ? 21.987 -1.625 -10.662 1.00 50.88 82 ARG A O 1
ATOM 615 N N . SER A 1 83 ? 21.580 0.527 -10.154 1.00 58.53 83 SER A N 1
ATOM 616 C CA . SER A 1 83 ? 22.800 1.085 -10.738 1.00 58.53 83 SER A CA 1
ATOM 617 C C . SER A 1 83 ? 23.539 1.896 -9.678 1.00 58.53 83 SER A C 1
ATOM 619 O O . SER A 1 83 ? 22.927 2.411 -8.743 1.00 58.53 83 SER A O 1
ATOM 621 N N . ALA A 1 84 ? 24.862 2.003 -9.804 1.00 62.81 84 ALA A N 1
ATOM 622 C CA . ALA A 1 84 ? 25.660 2.864 -8.928 1.00 62.81 84 ALA A CA 1
ATOM 623 C C . ALA A 1 84 ? 25.346 4.363 -9.132 1.00 62.81 84 ALA A C 1
ATOM 625 O O . ALA A 1 84 ? 25.683 5.190 -8.293 1.00 62.81 84 ALA A O 1
ATOM 626 N N . GLU A 1 85 ? 24.686 4.701 -10.241 1.00 67.12 85 GLU A N 1
ATOM 627 C CA . GLU A 1 85 ? 24.514 6.065 -10.747 1.00 67.12 85 GLU A CA 1
ATOM 628 C C . GLU A 1 85 ? 23.141 6.670 -10.417 1.00 67.12 85 GLU A C 1
ATOM 630 O O . GLU A 1 85 ? 22.966 7.883 -10.510 1.00 67.12 85 GLU A O 1
ATOM 635 N N . ALA A 1 86 ? 22.149 5.856 -10.034 1.00 61.72 86 ALA A N 1
ATOM 636 C CA . ALA A 1 86 ? 20.796 6.330 -9.758 1.00 61.72 86 ALA A CA 1
ATOM 637 C C . ALA A 1 86 ? 20.207 5.704 -8.491 1.00 61.72 86 ALA A C 1
ATOM 639 O O . ALA A 1 86 ? 20.263 4.494 -8.279 1.00 61.72 86 ALA A O 1
ATOM 640 N N . ALA A 1 87 ? 19.567 6.542 -7.670 1.00 64.44 87 ALA A N 1
ATOM 641 C CA . ALA A 1 87 ? 18.861 6.085 -6.483 1.00 64.44 87 ALA A CA 1
ATOM 642 C C . ALA A 1 87 ? 17.720 5.124 -6.858 1.00 64.44 87 ALA A C 1
ATOM 644 O O . ALA A 1 87 ? 16.921 5.391 -7.762 1.00 64.44 87 ALA A O 1
ATOM 645 N N . GLN A 1 88 ? 17.632 4.014 -6.126 1.00 63.69 88 GLN A N 1
ATOM 646 C CA . GLN A 1 88 ? 16.512 3.085 -6.219 1.00 63.69 88 GLN A CA 1
ATOM 647 C C . GLN A 1 88 ? 15.210 3.813 -5.849 1.00 63.69 88 GLN A C 1
ATOM 649 O O . GLN A 1 88 ? 15.160 4.535 -4.850 1.00 63.69 88 GLN A O 1
ATOM 654 N N . VAL A 1 89 ? 14.149 3.627 -6.641 1.00 72.75 89 VAL A N 1
ATOM 655 C CA . VAL A 1 89 ? 12.830 4.168 -6.279 1.00 72.75 89 VAL A CA 1
ATOM 656 C C . VAL A 1 89 ? 12.314 3.461 -5.027 1.00 72.75 89 VAL A C 1
ATOM 658 O O . VAL A 1 89 ? 12.411 2.238 -4.878 1.00 72.75 89 VAL A O 1
ATOM 661 N N . ARG A 1 90 ? 11.787 4.263 -4.107 1.00 76.44 90 ARG A N 1
ATOM 662 C CA . ARG A 1 90 ? 11.261 3.831 -2.812 1.00 76.44 90 ARG A CA 1
ATOM 663 C C . ARG A 1 90 ? 9.806 4.236 -2.703 1.00 76.44 90 ARG A C 1
ATOM 665 O O . ARG A 1 90 ? 9.429 5.288 -3.222 1.00 76.44 90 ARG A O 1
ATOM 672 N N . PHE A 1 91 ? 9.015 3.453 -1.980 1.00 85.25 91 PHE A N 1
ATOM 673 C CA . PHE A 1 91 ? 7.660 3.875 -1.669 1.00 85.25 91 PHE A CA 1
ATOM 674 C C . PHE A 1 91 ? 7.708 5.078 -0.744 1.00 85.25 91 PHE A C 1
ATOM 676 O O . PHE A 1 91 ? 8.375 5.082 0.298 1.00 85.25 91 PHE A O 1
ATOM 683 N N . ARG A 1 92 ? 6.929 6.092 -1.102 1.00 89.69 92 ARG A N 1
ATOM 684 C CA . ARG A 1 92 ? 6.526 7.115 -0.147 1.00 89.69 92 ARG A CA 1
ATOM 685 C C . ARG A 1 92 ? 5.352 6.559 0.628 1.00 89.69 92 ARG A C 1
ATOM 687 O O . ARG A 1 92 ? 4.380 6.117 0.025 1.00 89.69 92 ARG A O 1
ATOM 694 N N . LEU A 1 93 ? 5.486 6.548 1.949 1.00 93.12 93 LEU A N 1
ATOM 695 C CA . LEU A 1 93 ? 4.499 5.982 2.856 1.00 93.12 93 LEU A CA 1
ATOM 696 C C . LEU A 1 93 ? 3.876 7.083 3.709 1.00 93.12 93 LEU A C 1
ATOM 698 O O . LEU A 1 93 ? 4.583 7.923 4.265 1.00 93.12 93 LEU A O 1
ATOM 702 N N . ASP A 1 94 ? 2.558 7.035 3.859 1.00 94.38 94 ASP A N 1
ATOM 703 C CA . ASP A 1 94 ? 1.805 7.859 4.800 1.00 94.38 94 ASP A CA 1
ATOM 704 C C . ASP A 1 94 ? 0.918 6.969 5.672 1.00 94.38 94 ASP A C 1
ATOM 706 O O . ASP A 1 94 ? -0.142 6.506 5.249 1.00 94.38 94 ASP A O 1
ATOM 710 N N . TYR A 1 95 ? 1.348 6.769 6.917 1.00 94.69 95 TYR A N 1
ATOM 711 C CA . TYR A 1 95 ? 0.673 5.924 7.906 1.00 94.69 95 TYR A CA 1
ATOM 712 C C . TYR A 1 95 ? -0.611 6.535 8.493 1.00 94.69 95 TYR A C 1
ATOM 714 O O . TYR A 1 95 ? -1.284 5.887 9.295 1.00 94.69 95 TYR A O 1
ATOM 722 N N . SER A 1 96 ? -0.955 7.771 8.125 1.00 93.81 96 SER A N 1
ATOM 723 C CA . SER A 1 96 ? -2.157 8.471 8.598 1.00 93.81 96 SER A CA 1
ATOM 724 C C . SER A 1 96 ? -3.346 8.366 7.632 1.00 93.81 96 SER A C 1
ATOM 726 O O . SER A 1 96 ? -4.390 8.982 7.854 1.00 93.81 96 SER A O 1
ATOM 728 N N . GLY A 1 97 ? -3.197 7.621 6.532 1.00 94.38 97 GLY A N 1
ATOM 729 C CA . GLY A 1 97 ? -4.235 7.468 5.516 1.00 94.38 97 GLY A CA 1
ATOM 730 C C . GLY A 1 97 ? -4.500 8.747 4.711 1.00 94.38 97 GLY A C 1
ATOM 731 O O . GLY A 1 97 ? -5.618 8.955 4.238 1.00 94.38 97 GLY A O 1
ATOM 732 N N . GLY A 1 98 ? -3.491 9.614 4.575 1.00 95.50 98 GLY A N 1
ATOM 733 C CA . GLY A 1 98 ? -3.528 10.829 3.755 1.00 95.50 98 GLY A CA 1
ATOM 734 C C . GLY A 1 98 ? -3.393 12.138 4.526 1.00 95.50 98 GLY A C 1
ATOM 735 O O . GLY A 1 98 ? -3.187 13.183 3.907 1.00 95.50 98 GLY A O 1
ATOM 736 N N . TRP A 1 99 ? -3.495 12.136 5.857 1.00 95.06 99 TRP A N 1
ATOM 737 C CA . TRP A 1 99 ? -3.406 13.378 6.627 1.00 95.06 99 TRP A CA 1
ATOM 738 C C . TRP A 1 99 ? -2.002 13.993 6.570 1.00 95.06 99 TRP A C 1
ATOM 740 O O . TRP A 1 99 ? -1.866 15.194 6.354 1.00 95.06 99 TRP A O 1
ATOM 750 N N . GLY A 1 100 ? -0.956 13.177 6.690 1.00 93.56 100 GLY A N 1
ATOM 751 C CA . GLY A 1 100 ? 0.438 13.610 6.649 1.00 93.56 100 GLY A CA 1
ATOM 752 C C . GLY A 1 100 ? 0.872 14.093 5.266 1.00 93.56 100 GLY A C 1
ATOM 753 O O . GLY A 1 100 ? 1.598 15.076 5.163 1.00 93.56 100 GLY A O 1
ATOM 754 N N . SER A 1 101 ? 0.396 13.442 4.204 1.00 93.75 101 SER A N 1
ATOM 755 C CA . SER A 1 101 ? 0.791 13.756 2.823 1.00 93.75 101 SER A CA 1
ATOM 756 C C . SER A 1 101 ? -0.109 14.772 2.122 1.00 93.75 101 SER A C 1
ATOM 758 O O . SER A 1 101 ? 0.376 15.588 1.345 1.00 93.75 101 SER A O 1
ATOM 760 N N . ARG A 1 102 ? -1.421 14.725 2.370 1.00 94.00 102 ARG A N 1
ATOM 761 C CA . ARG A 1 102 ? -2.446 15.475 1.622 1.00 94.00 102 ARG A CA 1
ATOM 762 C C . ARG A 1 102 ? -3.334 16.347 2.506 1.00 94.00 102 ARG A C 1
ATOM 764 O O . ARG A 1 102 ? -4.250 16.978 1.985 1.00 94.00 102 ARG A O 1
ATOM 771 N N . ARG A 1 103 ? -3.105 16.369 3.828 1.00 95.88 103 ARG A N 1
ATOM 772 C CA . ARG A 1 103 ? -3.928 17.101 4.815 1.00 95.88 103 ARG A CA 1
ATOM 773 C C . ARG A 1 103 ? -5.417 16.741 4.737 1.00 95.88 103 ARG A C 1
ATOM 775 O O . ARG A 1 103 ? -6.284 17.561 5.019 1.00 95.88 103 ARG A O 1
ATOM 782 N N . ARG A 1 104 ? -5.719 15.503 4.319 1.00 94.75 104 ARG A N 1
ATOM 783 C CA . ARG A 1 104 ? -7.077 14.969 4.126 1.00 94.75 104 ARG A CA 1
ATOM 784 C C . ARG A 1 104 ? -7.108 13.472 4.419 1.00 94.75 104 ARG A C 1
ATOM 786 O O . ARG A 1 104 ? -6.157 12.763 4.118 1.00 94.75 104 ARG A O 1
ATOM 793 N N . ALA A 1 105 ? -8.220 12.967 4.948 1.00 95.75 105 ALA A N 1
ATOM 794 C CA . ALA A 1 105 ? -8.413 11.537 5.206 1.00 95.75 105 ALA A CA 1
ATOM 795 C C . ALA A 1 105 ? -8.753 10.762 3.917 1.00 95.75 105 ALA A C 1
ATOM 797 O O . ALA A 1 105 ? -9.864 10.261 3.759 1.00 95.75 105 ALA A O 1
ATOM 798 N N . ILE A 1 106 ? -7.800 10.689 2.987 1.00 96.44 106 ILE A N 1
ATOM 799 C CA . ILE A 1 106 ? -7.963 10.060 1.666 1.00 96.44 106 ILE A CA 1
ATOM 800 C C . ILE A 1 106 ? -8.444 8.616 1.766 1.00 96.44 106 ILE A C 1
ATOM 802 O O . ILE A 1 106 ? -9.274 8.205 0.962 1.00 96.44 106 ILE A O 1
ATOM 806 N N . TRP A 1 107 ? -7.992 7.871 2.779 1.00 96.31 107 TRP A N 1
ATOM 807 C CA . TRP A 1 107 ? -8.398 6.481 2.991 1.00 96.31 107 TRP A CA 1
ATOM 808 C C . TRP A 1 107 ? -9.923 6.285 3.045 1.00 96.31 107 TRP A C 1
ATOM 810 O O . TRP A 1 107 ? -10.409 5.232 2.652 1.00 96.31 107 TRP A O 1
ATOM 820 N N . LYS A 1 108 ? -10.690 7.295 3.486 1.00 96.56 108 LYS A N 1
ATOM 821 C CA . LYS A 1 108 ? -12.159 7.217 3.585 1.00 96.56 108 LYS A CA 1
ATOM 822 C C . LYS A 1 108 ? -12.865 7.256 2.234 1.00 96.56 108 LYS A C 1
ATOM 824 O O . LYS A 1 108 ? -13.973 6.754 2.111 1.00 96.56 108 LYS A O 1
ATOM 829 N N . THR A 1 109 ? -12.254 7.895 1.242 1.00 95.88 109 THR A N 1
ATOM 830 C CA . THR A 1 109 ? -12.824 8.065 -0.103 1.00 95.88 109 THR A CA 1
ATOM 831 C C . THR A 1 109 ? -11.988 7.355 -1.160 1.00 95.88 109 THR A C 1
ATOM 833 O O . THR A 1 109 ? -12.117 7.646 -2.349 1.00 95.88 109 THR A O 1
ATOM 836 N N . PHE A 1 110 ? -11.089 6.473 -0.728 1.00 96.44 110 PHE A N 1
ATOM 837 C CA . PHE A 1 110 ? -10.190 5.755 -1.610 1.00 96.44 110 PHE A CA 1
ATOM 838 C C . PHE A 1 110 ? -10.993 4.783 -2.471 1.00 96.44 110 PHE A C 1
ATOM 840 O O . PHE A 1 110 ? -11.756 3.964 -1.957 1.00 96.44 110 PHE A O 1
ATOM 847 N N . ARG A 1 111 ? -10.842 4.885 -3.792 1.00 95.81 111 ARG A N 1
ATOM 848 C CA . ARG A 1 111 ? -11.549 4.025 -4.742 1.00 95.81 111 ARG A CA 1
ATOM 849 C C . ARG A 1 111 ? -10.616 2.920 -5.197 1.00 95.81 111 ARG A C 1
ATOM 851 O O . ARG A 1 111 ? -9.582 3.194 -5.795 1.00 95.81 111 ARG A O 1
ATOM 858 N N . ASN A 1 112 ? -11.001 1.680 -4.922 1.00 96.31 112 ASN A N 1
ATOM 859 C CA . ASN A 1 112 ? -10.252 0.524 -5.380 1.00 96.31 112 ASN A CA 1
ATOM 860 C C . ASN A 1 112 ? -10.510 0.278 -6.873 1.00 96.31 112 ASN A C 1
ATOM 862 O O . ASN A 1 112 ? -11.650 0.051 -7.269 1.00 96.31 112 ASN A O 1
ATOM 866 N N . GLY A 1 113 ? -9.452 0.313 -7.675 1.00 95.50 113 GLY A N 1
ATOM 867 C CA . GLY A 1 113 ? -9.443 -0.080 -9.081 1.00 95.50 113 GLY A CA 1
ATOM 868 C C . GLY A 1 113 ? -8.766 -1.430 -9.332 1.00 95.50 113 GLY A C 1
ATOM 869 O O . GLY A 1 113 ? -8.617 -1.812 -10.490 1.00 95.50 113 GLY A O 1
ATOM 870 N N . CYS A 1 114 ? -8.341 -2.143 -8.283 1.00 93.81 114 CYS A N 1
ATOM 871 C CA . CYS A 1 114 ? -7.700 -3.448 -8.415 1.00 93.81 114 CYS A CA 1
ATOM 872 C C . CYS A 1 114 ? -8.569 -4.434 -9.202 1.00 93.81 114 CYS A C 1
ATOM 874 O O . CYS A 1 114 ? -9.737 -4.657 -8.882 1.00 93.81 114 CYS A O 1
ATOM 876 N N . GLN A 1 115 ? -7.936 -5.093 -10.163 1.00 96.00 115 GLN A N 1
ATOM 877 C CA . GLN A 1 115 ? -8.391 -6.344 -10.751 1.00 96.00 115 GLN A CA 1
ATOM 878 C C . GLN A 1 115 ? -7.684 -7.526 -10.067 1.00 96.00 115 GLN A C 1
ATOM 880 O O . GLN A 1 115 ? -6.620 -7.330 -9.457 1.00 96.00 115 GLN A O 1
ATOM 885 N N . PRO A 1 116 ? -8.239 -8.750 -10.154 1.00 96.31 116 PRO A N 1
ATOM 886 C CA . PRO A 1 116 ? -7.558 -9.949 -9.678 1.00 96.31 116 PRO A CA 1
ATOM 887 C C . PRO A 1 116 ? -6.135 -10.044 -10.235 1.00 96.31 116 PRO A C 1
ATOM 889 O O . PRO A 1 116 ? -5.886 -9.711 -11.392 1.00 96.31 116 PRO A O 1
ATOM 892 N N . TYR A 1 117 ? -5.196 -10.474 -9.395 1.00 95.06 117 TYR A N 1
ATOM 893 C CA . TYR A 1 117 ? -3.820 -10.697 -9.818 1.00 95.06 117 TYR A CA 1
ATOM 894 C C . TYR A 1 117 ? -3.750 -11.864 -10.814 1.00 95.06 117 TYR A C 1
ATOM 896 O O . TYR A 1 117 ? -4.192 -12.968 -10.502 1.00 95.06 117 TYR A O 1
ATOM 904 N N . ASP A 1 118 ? -3.178 -11.613 -11.989 1.00 95.44 118 ASP A N 1
ATOM 905 C CA . ASP A 1 118 ? -3.029 -12.561 -13.102 1.00 95.44 118 ASP A CA 1
ATOM 906 C C . ASP A 1 118 ? -1.552 -12.822 -13.465 1.00 95.44 118 ASP A C 1
ATOM 908 O O . ASP A 1 118 ? -1.243 -13.312 -14.551 1.00 95.44 118 ASP A O 1
ATOM 912 N N . GLY A 1 119 ? -0.622 -12.486 -12.566 1.00 91.06 119 GLY A N 1
ATOM 913 C CA . GLY A 1 119 ? 0.809 -12.730 -12.747 1.00 91.06 119 GLY A CA 1
ATOM 914 C C . GLY A 1 119 ? 1.289 -14.101 -12.237 1.00 91.06 119 GLY A C 1
ATOM 915 O O . GLY A 1 119 ? 0.498 -14.910 -11.747 1.00 91.06 119 GLY A O 1
ATOM 916 N N . PRO A 1 120 ? 2.603 -14.379 -12.342 1.00 92.19 120 PRO A N 1
ATOM 917 C CA . PRO A 1 120 ? 3.204 -15.611 -11.834 1.00 92.19 120 PRO A CA 1
ATOM 918 C C . PRO A 1 120 ? 3.003 -15.796 -10.320 1.00 92.19 120 PRO A C 1
ATOM 920 O O . PRO A 1 120 ? 2.875 -14.810 -9.598 1.00 92.19 120 PRO A O 1
ATOM 923 N N . PRO A 1 121 ? 3.053 -17.034 -9.798 1.00 92.69 121 PRO A N 1
ATOM 924 C CA . PRO A 1 121 ? 2.973 -17.275 -8.360 1.00 92.69 121 PRO A CA 1
ATOM 925 C C . PRO A 1 121 ? 4.005 -16.457 -7.570 1.00 92.69 121 PRO A C 1
ATOM 927 O O . PRO A 1 121 ? 5.196 -16.466 -7.888 1.00 92.69 121 PRO A O 1
ATOM 930 N N . LEU A 1 122 ? 3.543 -15.773 -6.521 1.00 89.31 122 LEU A N 1
ATOM 931 C CA . LEU A 1 122 ? 4.389 -14.979 -5.633 1.00 89.31 122 LEU A CA 1
ATOM 932 C C . LEU A 1 122 ? 4.657 -15.762 -4.338 1.00 89.31 122 LEU A C 1
ATOM 934 O O . LEU A 1 122 ? 3.703 -16.180 -3.678 1.00 89.31 122 LEU A O 1
ATOM 938 N N . PRO A 1 123 ? 5.926 -15.962 -3.939 1.00 89.56 123 PRO A N 1
ATOM 939 C CA . PRO A 1 123 ? 6.229 -16.580 -2.656 1.00 89.56 123 PRO A CA 1
ATOM 940 C C . PRO A 1 123 ? 5.753 -15.674 -1.517 1.00 89.56 123 PRO A C 1
ATOM 942 O O . PRO A 1 123 ? 5.795 -14.451 -1.639 1.00 89.56 123 PRO A O 1
ATOM 945 N N . PHE A 1 124 ? 5.307 -16.268 -0.410 1.00 88.88 124 PHE A N 1
ATOM 946 C CA . PHE A 1 124 ? 4.866 -15.531 0.782 1.00 88.88 124 PHE A CA 1
ATOM 947 C C . PHE A 1 124 ? 3.765 -14.487 0.520 1.00 88.88 124 PHE A C 1
ATOM 949 O O . PHE A 1 124 ? 3.728 -13.438 1.159 1.00 88.88 124 PHE A O 1
ATOM 956 N N . LEU A 1 125 ? 2.888 -14.741 -0.455 1.00 91.44 125 LEU A N 1
ATOM 957 C CA . LEU A 1 125 ? 1.829 -13.817 -0.845 1.00 91.44 125 LEU A CA 1
ATOM 958 C C . LEU A 1 125 ? 0.807 -13.612 0.283 1.00 91.44 125 LEU A C 1
ATOM 960 O O . LEU A 1 125 ? 0.161 -14.559 0.724 1.00 91.44 125 LEU A O 1
ATOM 964 N N . VAL A 1 126 ? 0.605 -12.354 0.674 1.00 92.88 126 VAL A N 1
ATOM 965 C CA . VAL A 1 126 ? -0.467 -11.930 1.587 1.00 92.88 126 VAL A CA 1
ATOM 966 C C . VAL A 1 126 ? -1.655 -11.383 0.798 1.00 92.88 126 VAL A C 1
ATOM 968 O O . VAL A 1 126 ? -2.793 -11.787 1.015 1.00 92.88 126 VAL A O 1
ATOM 971 N N . ALA A 1 127 ? -1.399 -10.459 -0.130 1.00 94.06 127 ALA A N 1
ATOM 972 C CA . ALA A 1 127 ? -2.403 -9.900 -1.032 1.00 94.06 127 ALA A CA 1
ATOM 973 C C . ALA A 1 127 ? -1.717 -9.344 -2.280 1.00 94.06 127 ALA A C 1
ATOM 975 O O . ALA A 1 127 ? -0.654 -8.740 -2.168 1.00 94.06 127 ALA A O 1
ATOM 976 N N . ALA A 1 128 ? -2.318 -9.498 -3.457 1.00 94.88 128 ALA A N 1
ATOM 977 C CA . ALA A 1 128 ? -1.832 -8.865 -4.678 1.00 94.88 128 ALA A CA 1
ATOM 978 C C . ALA A 1 128 ? -2.985 -8.493 -5.603 1.00 94.88 128 ALA A C 1
ATOM 980 O O . ALA A 1 128 ? -4.068 -9.075 -5.530 1.00 94.88 128 ALA A O 1
ATOM 981 N N . CYS A 1 129 ? -2.743 -7.524 -6.480 1.00 95.00 129 CYS A N 1
ATOM 982 C CA . CYS A 1 129 ? -3.694 -7.147 -7.513 1.00 95.00 129 CYS A CA 1
ATOM 983 C C . CYS A 1 129 ? -2.994 -6.590 -8.755 1.00 95.00 129 CYS A C 1
ATOM 985 O O . CYS A 1 129 ? -1.830 -6.173 -8.706 1.00 95.00 129 CYS A O 1
ATOM 987 N N . LYS A 1 130 ? -3.735 -6.565 -9.864 1.00 94.06 130 LYS A N 1
ATOM 988 C CA . LYS A 1 130 ? -3.387 -5.791 -11.054 1.00 94.06 130 LYS A CA 1
ATOM 989 C C . LYS A 1 130 ? -4.064 -4.428 -10.970 1.00 94.06 130 LYS A C 1
ATOM 991 O O . LYS A 1 130 ? -5.287 -4.345 -10.864 1.00 94.06 130 LYS A O 1
ATOM 996 N N . ALA A 1 131 ? -3.276 -3.366 -10.985 1.00 92.56 131 ALA A N 1
ATOM 997 C CA . ALA A 1 131 ? -3.771 -1.999 -10.958 1.00 92.56 131 ALA A CA 1
ATOM 998 C C . ALA A 1 131 ? -4.349 -1.581 -12.328 1.00 92.56 131 ALA A C 1
ATOM 1000 O O . ALA A 1 131 ? -4.022 -2.198 -13.346 1.00 92.56 131 ALA A O 1
ATOM 1001 N N . PRO A 1 132 ? -5.174 -0.516 -12.391 1.00 92.19 132 PRO A N 1
ATOM 1002 C CA . PRO A 1 132 ? -5.749 -0.025 -13.650 1.00 92.19 132 PRO A CA 1
ATOM 1003 C C . PRO A 1 132 ? -4.720 0.362 -14.721 1.00 92.19 132 PRO A C 1
ATOM 1005 O O . PRO A 1 132 ? -5.013 0.284 -15.910 1.00 92.19 132 PRO A O 1
ATOM 1008 N N . ASP A 1 133 ? -3.515 0.760 -14.312 1.00 87.88 133 ASP A N 1
ATOM 1009 C CA . ASP A 1 133 ? -2.397 1.086 -15.205 1.00 87.88 133 ASP A CA 1
ATOM 1010 C C . ASP A 1 133 ? -1.626 -0.157 -15.704 1.00 87.88 133 ASP A C 1
ATOM 1012 O O . ASP A 1 133 ? -0.612 -0.037 -16.393 1.00 87.88 133 ASP A O 1
ATOM 1016 N N . GLY A 1 134 ? -2.096 -1.358 -1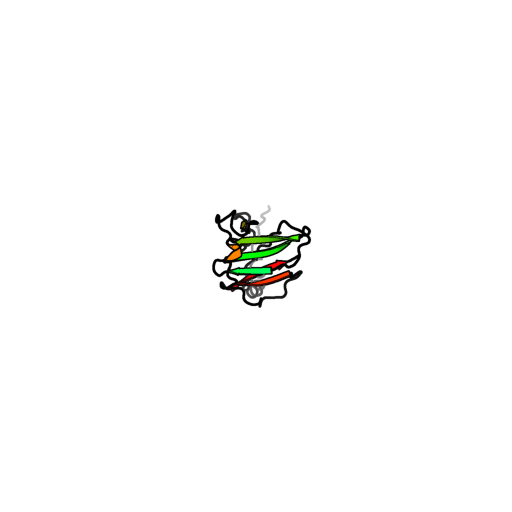5.348 1.00 88.88 134 GLY A N 1
ATOM 1017 C CA . GLY A 1 134 ? -1.500 -2.643 -15.701 1.00 88.88 134 GLY A CA 1
ATOM 1018 C C . GLY A 1 134 ? -0.339 -3.075 -14.804 1.00 88.88 134 GLY A C 1
ATOM 1019 O O . GLY A 1 134 ? 0.225 -4.145 -15.032 1.00 88.88 134 GLY A O 1
ATOM 1020 N N . THR A 1 135 ? 0.036 -2.284 -13.795 1.00 87.19 135 THR A N 1
ATOM 1021 C CA . THR A 1 135 ? 1.119 -2.636 -12.867 1.00 87.19 135 THR A CA 1
ATOM 1022 C C . THR A 1 135 ? 0.654 -3.643 -11.816 1.00 87.19 135 THR A C 1
ATOM 1024 O O . THR A 1 135 ? -0.522 -3.693 -11.455 1.00 87.19 135 THR A O 1
ATOM 1027 N N . TYR A 1 136 ? 1.578 -4.458 -11.305 1.00 91.12 136 TYR A N 1
ATOM 1028 C CA . TYR A 1 136 ? 1.291 -5.381 -10.208 1.00 91.12 136 TYR A CA 1
ATOM 1029 C C . TYR A 1 136 ? 1.716 -4.801 -8.869 1.00 91.12 136 TYR A C 1
ATOM 1031 O O . TYR A 1 136 ? 2.826 -4.288 -8.724 1.00 91.12 136 TYR A O 1
ATOM 1039 N N . TRP A 1 137 ? 0.839 -4.955 -7.885 1.00 92.00 137 TRP A N 1
ATOM 1040 C CA . TRP A 1 137 ? 1.086 -4.595 -6.497 1.00 92.00 137 TRP A CA 1
ATOM 1041 C C . TRP A 1 137 ? 0.907 -5.827 -5.632 1.00 92.00 137 TRP A C 1
ATOM 1043 O O . TRP A 1 137 ? -0.059 -6.565 -5.812 1.00 92.00 137 TRP A O 1
ATOM 1053 N N . ALA A 1 138 ? 1.830 -6.043 -4.700 1.00 92.56 138 ALA A N 1
ATOM 1054 C CA . ALA A 1 138 ? 1.811 -7.199 -3.821 1.00 92.56 138 ALA A CA 1
ATOM 1055 C C . ALA A 1 138 ? 2.276 -6.842 -2.407 1.00 92.56 138 ALA A C 1
ATOM 1057 O O . ALA A 1 138 ? 3.136 -5.985 -2.208 1.00 92.56 138 ALA A O 1
ATOM 1058 N N . LEU A 1 139 ? 1.702 -7.541 -1.436 1.00 91.19 139 LEU A N 1
ATOM 1059 C CA . LEU A 1 139 ? 2.119 -7.605 -0.046 1.00 91.19 139 LEU A CA 1
ATOM 1060 C C . LEU A 1 139 ? 2.640 -9.017 0.215 1.00 91.19 139 LEU A C 1
ATOM 1062 O O . LEU A 1 139 ? 1.983 -9.994 -0.153 1.00 91.19 139 LEU A O 1
ATOM 1066 N N . GLN A 1 140 ? 3.811 -9.106 0.837 1.00 88.62 140 GLN A N 1
ATOM 1067 C CA . GLN A 1 140 ? 4.497 -10.359 1.152 1.00 88.62 140 GLN A CA 1
ATOM 1068 C C . GLN A 1 140 ? 5.006 -10.327 2.602 1.00 88.62 140 GLN A C 1
ATOM 1070 O O . GLN A 1 140 ? 5.248 -9.232 3.122 1.00 88.62 140 GLN A O 1
ATOM 1075 N N . SER A 1 141 ? 5.139 -11.496 3.242 1.00 81.00 141 SER A N 1
ATOM 1076 C CA . SER A 1 141 ? 5.562 -11.655 4.651 1.00 81.00 141 SER A CA 1
ATOM 1077 C C . SER A 1 141 ? 6.834 -12.473 4.821 1.00 81.00 141 SER A C 1
ATOM 1079 O O . SER A 1 141 ? 6.865 -13.583 4.250 1.00 81.00 141 SER A O 1
#

Sequence (141 aa):
MTRIVPQGARRCVRGMVTVAMMAVAFGAFAGKAATSQPLGNLDVRDVTLAVDGSGMALVSYTRRDGQRRNVLAWDAINARQRSAEAAQVRFRLDYSGGWGSRRRAIWKTFRNGCQPYDGPPLPFLVAACKAPDGTYWALQS

Foldseek 3Di:
DDDDDDDDDDPDDPPPDPPPPPPPPPPPDPDQDADDDDDPAPDWAPWDWFAAPVAKIWIWTQGPVRDIWTKIWGQRPRQDDDDPVDDTTDIDIDRQCQCVPPVDNVVVVPDGQWDDDPDDDDPQFPDWTQHPVRDIDTDGD